Protein AF-A0A8J3VW27-F1 (afdb_monomer_lite)

Radius of gyration: 16.56 Å; chains: 1; bounding box: 42×33×51 Å

pLDDT: mean 80.18, std 14.1, range [35.25, 94.5]

InterPro domains:
  IPR029032 AhpD-like [G3DSA:1.20.1290.10] (11-105)
  IPR029032 AhpD-like [SSF69118] (8-143)

Foldseek 3Di:
DFPDQQDPDFPQQVVCCVVPVGGWLLSSLCRVPVVVVVVLVVLLCVLCVPPDPLVSLLLLLLLCLVVVLLQSVLVSLVCCCVPPDPPVRLLVSLQDLPSDDCPVVVVVDDPSRVVSSVVSSVSSVVSSVSCVVRVGDHDPVSVPRDPNSSVSNNDRSPDPPPPD

Secondary structure (DSSP, 8-state):
--SSPPPSS-HHHHHHHHHHSS--HHHHHHTT-HHHHHHHHHHHHHHTTTS-HHHHHHHHHHHHHHHT-HHHHHHHHHHHHHHT--HHHHHHHHH------HHHHHTTS-HHHHHHHHHHHHHHHHHHHHHHHTTPPPPGGGGGS-HHHHHHHHS---------

Organism: NCBI:txid556532

Structure (mmCIF, N/CA/C/O backbone):
data_AF-A0A8J3VW27-F1
#
_entry.id   AF-A0A8J3VW27-F1
#
loop_
_atom_site.group_PDB
_atom_site.id
_atom_site.type_symbol
_atom_site.label_atom_id
_atom_site.label_alt_id
_atom_site.label_comp_id
_atom_site.label_asym_id
_atom_site.label_entity_id
_atom_site.label_seq_id
_atom_site.pdbx_PDB_ins_code
_atom_site.Cartn_x
_atom_site.Cartn_y
_atom_site.Cartn_z
_atom_site.occupancy
_atom_site.B_iso_or_equiv
_atom_site.auth_seq_id
_atom_site.auth_comp_id
_atom_site.auth_asym_id
_atom_site.auth_atom_id
_atom_site.pdbx_PDB_model_num
ATOM 1 N N . MET A 1 1 ? 19.948 -9.555 -2.701 1.00 40.41 1 MET A N 1
ATOM 2 C CA . MET A 1 1 ? 19.755 -10.108 -4.060 1.00 40.41 1 MET A CA 1
ATOM 3 C C . MET A 1 1 ? 18.351 -10.667 -4.124 1.00 40.41 1 MET A C 1
ATOM 5 O O . MET A 1 1 ? 18.067 -11.616 -3.408 1.00 40.41 1 MET A O 1
ATOM 9 N N . THR A 1 2 ? 17.480 -10.057 -4.921 1.00 54.19 2 THR A N 1
ATOM 10 C CA . THR A 1 2 ? 16.127 -10.563 -5.176 1.00 54.19 2 THR A CA 1
ATOM 11 C C . THR A 1 2 ? 16.226 -11.837 -6.018 1.00 54.19 2 THR A C 1
ATOM 13 O O . THR A 1 2 ? 17.006 -11.881 -6.967 1.00 54.19 2 THR A O 1
ATOM 16 N N . LEU A 1 3 ? 15.455 -12.877 -5.687 1.00 62.34 3 LEU A N 1
ATOM 17 C CA . LEU A 1 3 ? 15.442 -14.153 -6.428 1.00 62.34 3 LEU A CA 1
ATOM 18 C C . LEU A 1 3 ? 14.939 -14.013 -7.879 1.00 62.34 3 LEU A C 1
ATOM 20 O O . LEU A 1 3 ? 15.148 -14.903 -8.701 1.00 62.34 3 LEU A O 1
ATOM 24 N N . LEU A 1 4 ? 14.282 -12.897 -8.201 1.00 75.50 4 LEU A N 1
ATOM 25 C CA . LEU A 1 4 ? 13.687 -12.622 -9.504 1.00 75.50 4 LEU A CA 1
ATOM 26 C C . LEU A 1 4 ? 14.569 -11.682 -10.331 1.00 75.50 4 LEU A C 1
ATOM 28 O O . LEU A 1 4 ? 15.044 -10.660 -9.834 1.00 75.50 4 LEU A O 1
ATOM 32 N N . ARG A 1 5 ? 14.741 -11.999 -11.620 1.00 78.94 5 ARG A N 1
ATOM 33 C CA . ARG A 1 5 ? 15.334 -11.077 -12.598 1.00 78.94 5 ARG A CA 1
ATOM 34 C C . ARG A 1 5 ? 14.257 -10.144 -13.136 1.00 78.94 5 ARG A C 1
ATOM 36 O O . ARG A 1 5 ? 13.331 -10.596 -13.801 1.00 78.94 5 ARG A O 1
ATOM 43 N N . THR A 1 6 ? 14.401 -8.849 -12.879 1.00 80.06 6 THR A N 1
ATOM 44 C CA . THR A 1 6 ? 13.576 -7.815 -13.513 1.00 80.06 6 THR A CA 1
ATOM 45 C C . THR A 1 6 ? 13.896 -7.753 -15.013 1.00 80.06 6 THR A C 1
ATOM 47 O O . THR A 1 6 ? 15.073 -7.633 -15.357 1.00 80.06 6 THR A O 1
ATOM 50 N N . PRO A 1 7 ? 12.899 -7.822 -15.913 1.00 80.62 7 PRO A N 1
ATOM 51 C CA . PRO A 1 7 ? 13.119 -7.623 -17.343 1.00 80.62 7 PRO A CA 1
ATOM 52 C C . PRO A 1 7 ? 13.702 -6.235 -17.639 1.00 80.62 7 PRO A C 1
ATOM 54 O O . PRO A 1 7 ? 13.241 -5.246 -17.068 1.00 80.62 7 PRO A O 1
ATOM 57 N N . GLU A 1 8 ? 14.673 -6.154 -18.556 1.00 71.69 8 GLU A N 1
ATOM 58 C CA . GLU A 1 8 ? 15.289 -4.882 -18.980 1.00 71.69 8 GLU A CA 1
ATOM 59 C C . GLU A 1 8 ? 14.259 -3.919 -19.588 1.00 71.69 8 GLU A C 1
ATOM 61 O O . GLU A 1 8 ? 14.271 -2.726 -19.295 1.00 71.69 8 GLU A O 1
ATOM 66 N N . ALA A 1 9 ? 13.316 -4.449 -20.372 1.00 78.69 9 ALA A N 1
ATOM 67 C CA . ALA A 1 9 ? 12.187 -3.709 -20.918 1.00 78.69 9 ALA A CA 1
ATOM 68 C C . ALA A 1 9 ? 10.894 -4.110 -20.193 1.00 78.69 9 ALA A C 1
ATOM 70 O O . ALA A 1 9 ? 10.198 -5.043 -20.592 1.00 78.69 9 ALA A O 1
ATOM 71 N N . SER A 1 10 ? 10.570 -3.402 -19.110 1.00 88.25 10 SER A N 1
ATOM 72 C CA . SER A 1 10 ? 9.309 -3.566 -18.381 1.00 88.25 10 SER A CA 1
ATOM 73 C C . SER A 1 10 ? 8.453 -2.312 -18.522 1.00 88.25 10 SER A C 1
ATOM 75 O O . SER A 1 10 ? 8.816 -1.246 -18.023 1.00 88.25 10 SER A O 1
ATOM 77 N N . ALA A 1 11 ? 7.288 -2.448 -19.164 1.00 87.50 11 ALA A N 1
ATOM 78 C CA . ALA A 1 11 ? 6.307 -1.367 -19.270 1.00 87.50 11 ALA A CA 1
ATOM 79 C C . ALA A 1 11 ? 5.842 -0.881 -17.887 1.00 87.50 11 ALA A C 1
ATOM 81 O O . ALA A 1 11 ? 5.628 0.313 -17.698 1.00 87.50 11 ALA A O 1
ATOM 82 N N . LEU A 1 12 ? 5.763 -1.790 -16.907 1.00 88.50 12 LEU A N 1
ATOM 83 C CA . LEU A 1 12 ? 5.433 -1.452 -15.525 1.00 88.50 12 LEU A CA 1
ATOM 84 C C . LEU A 1 12 ? 6.512 -0.557 -14.896 1.00 88.50 12 LEU A C 1
ATOM 86 O O . LEU A 1 12 ? 6.195 0.482 -14.325 1.00 88.50 12 LEU A O 1
ATOM 90 N N . CYS A 1 13 ? 7.790 -0.912 -15.069 1.00 90.44 13 CYS A N 1
ATOM 91 C CA . CYS A 1 13 ? 8.902 -0.087 -14.593 1.00 90.44 13 CYS A CA 1
ATOM 92 C C . CYS A 1 13 ? 8.919 1.285 -15.281 1.00 90.44 13 CYS A C 1
ATOM 94 O O . CYS A 1 13 ? 9.143 2.293 -14.618 1.00 90.44 13 CYS A O 1
ATOM 96 N N . GLY A 1 14 ? 8.664 1.335 -16.593 1.00 91.19 14 GLY A N 1
ATOM 97 C CA . GLY A 1 14 ? 8.585 2.592 -17.338 1.00 91.19 14 GLY A CA 1
ATOM 98 C C . GLY A 1 14 ? 7.460 3.504 -16.838 1.00 91.19 14 GLY A C 1
ATOM 99 O O . GLY A 1 14 ? 7.688 4.691 -16.612 1.00 91.19 14 GLY A O 1
ATOM 100 N N . ALA A 1 15 ? 6.270 2.944 -16.605 1.00 89.38 15 ALA A N 1
ATOM 101 C CA . ALA A 1 15 ? 5.120 3.681 -16.089 1.00 89.38 15 ALA A CA 1
ATOM 102 C C . ALA A 1 15 ? 5.370 4.237 -14.677 1.00 89.38 15 ALA A C 1
ATOM 104 O O . ALA A 1 15 ? 5.110 5.416 -14.426 1.00 89.38 15 ALA A O 1
ATOM 105 N N . ASP A 1 16 ? 5.919 3.426 -13.769 1.00 91.00 16 ASP A N 1
ATOM 106 C CA . ASP A 1 16 ? 6.218 3.884 -12.410 1.00 91.00 16 ASP A CA 1
ATOM 107 C C . ASP A 1 16 ? 7.361 4.895 -12.372 1.00 91.00 16 ASP A C 1
ATOM 109 O O . ASP A 1 16 ? 7.256 5.874 -11.640 1.00 91.00 16 ASP A O 1
ATOM 113 N N . HIS A 1 17 ? 8.394 4.748 -13.208 1.00 91.94 17 HIS A N 1
ATOM 114 C CA . HIS A 1 17 ? 9.444 5.761 -13.308 1.00 91.94 17 HIS A CA 1
ATOM 115 C C . HIS A 1 17 ? 8.888 7.116 -13.752 1.00 91.94 17 HIS A C 1
ATOM 117 O O . HIS A 1 17 ? 9.216 8.137 -13.152 1.00 91.94 17 HIS A O 1
ATOM 123 N N . HIS A 1 18 ? 8.006 7.128 -14.755 1.00 90.38 18 HIS A N 1
ATOM 124 C CA . HIS A 1 18 ? 7.353 8.352 -15.215 1.00 90.38 18 HIS A CA 1
ATOM 125 C C . HIS A 1 18 ? 6.479 8.988 -14.121 1.00 90.38 18 HIS A C 1
ATOM 127 O O . HIS A 1 18 ? 6.448 10.207 -13.982 1.00 90.38 18 HIS A O 1
ATOM 133 N N . ARG A 1 19 ? 5.762 8.172 -13.341 1.00 87.06 19 ARG A N 1
ATOM 134 C CA . ARG A 1 19 ? 4.832 8.641 -12.303 1.00 87.06 19 ARG A CA 1
ATOM 135 C C . ARG A 1 19 ? 5.526 9.085 -11.013 1.00 87.06 19 ARG A C 1
ATOM 137 O O . ARG A 1 19 ? 5.084 10.047 -10.397 1.00 87.06 19 ARG A O 1
ATOM 144 N N . LEU A 1 20 ? 6.553 8.359 -10.579 1.00 86.06 20 LEU A N 1
ATOM 145 C CA . LEU A 1 20 ? 7.176 8.501 -9.258 1.00 86.06 20 LEU A CA 1
ATOM 146 C C . LEU A 1 20 ? 8.585 9.104 -9.306 1.00 86.06 20 LEU A C 1
ATOM 148 O O . LEU A 1 20 ? 9.146 9.415 -8.261 1.00 86.06 20 LEU A O 1
ATOM 152 N N . GLY A 1 21 ? 9.193 9.228 -10.488 1.00 91.19 21 GLY A N 1
ATOM 153 C CA . GLY A 1 21 ? 10.589 9.647 -10.652 1.00 91.19 21 GLY A CA 1
ATOM 154 C C . GLY A 1 21 ? 11.617 8.545 -10.357 1.00 91.19 21 GLY A C 1
ATOM 155 O O . GLY A 1 21 ? 12.807 8.731 -10.593 1.00 91.19 21 GLY A O 1
ATOM 156 N N . TYR A 1 22 ? 11.185 7.368 -9.897 1.00 91.19 22 TYR A N 1
ATOM 157 C CA . TYR A 1 22 ? 12.017 6.185 -9.656 1.00 91.19 22 TYR A CA 1
ATOM 158 C C . TYR A 1 22 ? 11.192 4.906 -9.867 1.00 91.19 22 TYR A C 1
ATOM 160 O O . TYR A 1 22 ? 9.977 4.968 -10.031 1.00 91.19 22 TYR A O 1
ATOM 168 N N . VAL A 1 23 ? 11.850 3.745 -9.895 1.00 91.50 23 VAL A N 1
ATOM 169 C CA . VAL A 1 23 ? 11.168 2.444 -9.997 1.00 91.50 23 VAL A CA 1
ATOM 170 C C . VAL A 1 23 ? 11.175 1.769 -8.627 1.00 91.50 23 VAL A C 1
ATOM 172 O O . VAL A 1 23 ? 12.255 1.321 -8.218 1.00 91.50 23 VAL A O 1
ATOM 175 N N . PRO A 1 24 ? 10.015 1.647 -7.954 1.00 91.88 24 PRO A N 1
ATOM 176 C CA . PRO A 1 24 ? 9.926 0.967 -6.672 1.00 91.88 24 PRO A CA 1
ATOM 177 C C . PRO A 1 24 ? 10.417 -0.480 -6.725 1.00 91.88 24 PRO A C 1
ATOM 179 O O . PRO A 1 24 ? 10.293 -1.181 -7.736 1.00 91.88 24 PRO A O 1
ATOM 182 N N . HIS A 1 25 ? 10.940 -0.977 -5.612 1.00 92.25 25 HIS A N 1
ATOM 183 C CA . HIS A 1 25 ? 11.389 -2.356 -5.499 1.00 92.25 25 HIS A CA 1
ATOM 184 C C . HIS A 1 25 ? 10.241 -3.352 -5.703 1.00 92.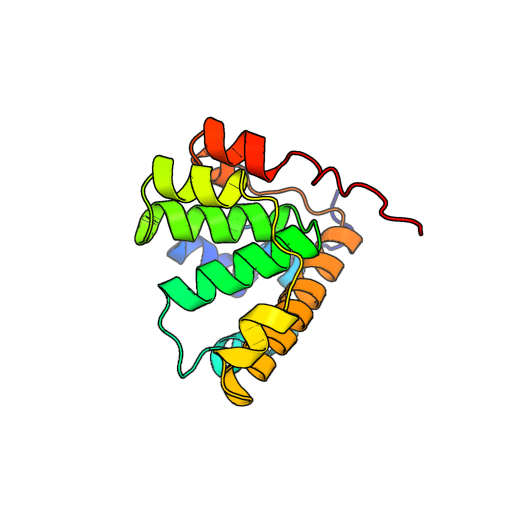25 25 HIS A C 1
ATOM 186 O O . HIS A 1 25 ? 10.451 -4.370 -6.366 1.00 92.25 25 HIS A O 1
ATOM 192 N N . TYR A 1 26 ? 9.016 -3.054 -5.247 1.00 90.31 26 TYR A N 1
ATOM 193 C CA . TYR A 1 26 ? 7.857 -3.904 -5.549 1.00 90.31 26 TYR A CA 1
ATOM 194 C C . TYR A 1 26 ? 7.607 -3.995 -7.060 1.00 90.31 26 TYR A C 1
ATOM 196 O O . TYR A 1 26 ? 7.350 -5.079 -7.581 1.00 90.31 26 TYR A O 1
ATOM 204 N N . THR A 1 27 ? 7.760 -2.893 -7.795 1.00 92.12 27 THR A N 1
ATOM 205 C CA . THR A 1 27 ? 7.580 -2.865 -9.250 1.00 92.12 27 THR A CA 1
ATOM 206 C C . THR A 1 27 ? 8.556 -3.811 -9.938 1.00 92.12 27 THR A C 1
ATOM 208 O O . THR A 1 27 ? 8.175 -4.583 -10.816 1.00 92.12 27 THR A O 1
ATOM 211 N N . ARG A 1 28 ? 9.814 -3.826 -9.486 1.00 91.69 28 ARG A N 1
ATOM 212 C CA . ARG A 1 28 ? 10.859 -4.729 -9.995 1.00 91.69 28 ARG A CA 1
ATOM 213 C C . ARG A 1 28 ? 10.550 -6.204 -9.744 1.00 91.69 28 ARG A C 1
ATOM 215 O O . ARG A 1 28 ? 10.884 -7.032 -10.592 1.00 91.69 28 ARG A O 1
ATOM 222 N N . VAL A 1 29 ? 9.917 -6.513 -8.611 1.00 92.62 29 VAL A N 1
ATOM 223 C CA . VAL A 1 29 ? 9.482 -7.866 -8.221 1.00 92.62 29 VAL A CA 1
ATOM 224 C C . VAL A 1 29 ? 8.325 -8.349 -9.091 1.00 92.62 29 VAL A C 1
ATOM 226 O O . VAL A 1 29 ? 8.318 -9.502 -9.511 1.00 92.62 29 VAL A O 1
ATOM 229 N N . PHE A 1 30 ? 7.376 -7.469 -9.408 1.00 92.69 30 PHE A N 1
ATOM 230 C CA . PHE A 1 30 ? 6.207 -7.805 -10.223 1.00 92.69 30 PHE A CA 1
ATOM 231 C C . PHE A 1 30 ? 6.448 -7.712 -11.736 1.00 92.69 30 PHE A C 1
ATOM 233 O O . PHE A 1 30 ? 5.683 -8.280 -12.515 1.00 92.69 30 PHE A O 1
ATOM 240 N N . ALA A 1 31 ? 7.523 -7.054 -12.171 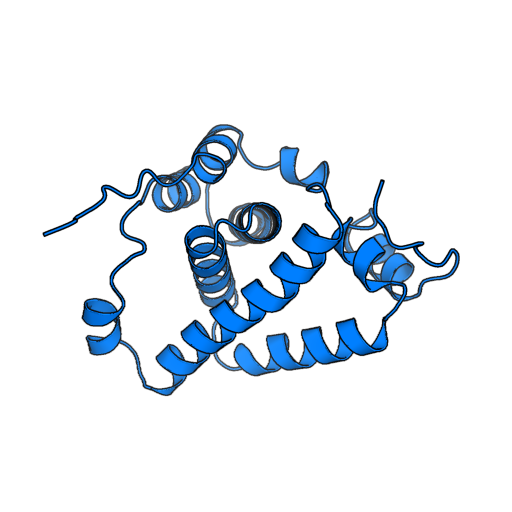1.00 92.81 31 ALA A N 1
ATOM 241 C CA . ALA A 1 31 ? 7.859 -6.868 -13.581 1.00 92.81 31 ALA A CA 1
ATOM 242 C C . ALA A 1 31 ? 7.934 -8.157 -14.434 1.00 92.81 31 ALA A C 1
ATOM 244 O O . ALA A 1 31 ? 7.556 -8.080 -15.601 1.00 92.81 31 ALA A O 1
ATOM 245 N N . PRO A 1 32 ? 8.372 -9.333 -13.930 1.00 91.06 32 PRO A N 1
ATOM 246 C CA . PRO A 1 32 ? 8.313 -10.587 -14.692 1.00 91.06 32 PRO A CA 1
ATOM 247 C C . PRO A 1 32 ? 6.885 -11.086 -14.969 1.00 91.06 32 PRO A C 1
ATOM 249 O O . PRO A 1 32 ? 6.679 -11.877 -15.885 1.00 91.06 32 PRO A O 1
ATOM 252 N N . GLY A 1 33 ? 5.900 -10.646 -14.181 1.00 90.62 33 GLY A N 1
ATOM 253 C CA . GLY A 1 33 ? 4.499 -11.054 -14.275 1.00 90.62 33 GLY A CA 1
ATOM 254 C C . GLY A 1 33 ? 3.553 -9.852 -14.340 1.00 90.62 33 GLY A C 1
ATOM 255 O O . GLY A 1 33 ? 2.714 -9.702 -13.451 1.00 90.62 33 GLY A O 1
ATOM 256 N N . PRO A 1 34 ? 3.626 -9.001 -15.380 1.00 89.81 34 PRO A N 1
ATOM 257 C CA . PRO A 1 34 ? 2.853 -7.759 -15.438 1.00 89.81 34 PRO A CA 1
ATOM 258 C C . PRO A 1 34 ? 1.337 -8.001 -15.464 1.00 89.81 34 PRO A C 1
ATOM 260 O O . PRO A 1 34 ? 0.582 -7.209 -14.911 1.00 89.81 34 PRO A O 1
ATOM 263 N N . ALA A 1 35 ? 0.881 -9.123 -16.034 1.00 91.25 35 ALA A N 1
ATOM 264 C CA . ALA A 1 35 ? -0.529 -9.515 -16.004 1.00 91.25 35 ALA A CA 1
ATOM 265 C C . ALA A 1 35 ? -1.016 -9.878 -14.588 1.00 91.25 35 ALA A C 1
ATOM 267 O O . ALA A 1 35 ? -2.156 -9.578 -14.241 1.00 91.25 35 ALA A O 1
ATOM 268 N N . ILE A 1 36 ? -0.150 -10.475 -13.757 1.00 92.31 36 ILE A N 1
ATOM 269 C CA . ILE A 1 36 ? -0.461 -10.781 -12.352 1.00 92.31 36 ILE A CA 1
ATOM 270 C C . ILE A 1 36 ? -0.630 -9.475 -11.582 1.00 92.31 36 ILE A C 1
ATOM 272 O O . ILE A 1 36 ? -1.616 -9.311 -10.871 1.00 92.31 36 ILE A O 1
ATOM 276 N N . TYR A 1 37 ? 0.293 -8.527 -11.763 1.00 92.06 37 TYR A N 1
ATOM 277 C CA . TYR A 1 37 ? 0.193 -7.213 -11.132 1.00 92.06 37 TYR A CA 1
ATOM 278 C C . TYR A 1 37 ? -1.040 -6.438 -11.604 1.00 92.06 37 TYR A C 1
ATOM 280 O O . TYR A 1 37 ? -1.749 -5.868 -10.787 1.00 92.06 37 TYR A O 1
ATOM 288 N N . ALA A 1 38 ? -1.362 -6.478 -12.899 1.00 91.38 38 ALA A N 1
ATOM 289 C CA . ALA A 1 38 ? -2.563 -5.836 -13.423 1.00 91.38 38 ALA A CA 1
ATOM 290 C C . ALA A 1 38 ? -3.852 -6.424 -12.822 1.00 91.38 38 ALA A C 1
ATOM 292 O O . ALA A 1 38 ? -4.721 -5.668 -12.392 1.00 91.38 38 ALA A O 1
ATOM 293 N N . ALA A 1 39 ? -3.970 -7.754 -12.743 1.00 94.50 39 ALA A N 1
ATOM 294 C CA . ALA A 1 39 ? -5.116 -8.414 -12.113 1.00 94.50 39 ALA A CA 1
ATOM 295 C C . ALA A 1 39 ? -5.194 -8.109 -10.609 1.00 94.50 39 ALA A C 1
ATOM 297 O O . ALA A 1 39 ? -6.271 -7.844 -10.077 1.00 94.50 39 ALA A O 1
ATOM 298 N N . TRP A 1 40 ? -4.039 -8.091 -9.939 1.00 93.38 40 TRP A N 1
ATOM 299 C CA . TRP A 1 40 ? -3.912 -7.693 -8.545 1.00 93.38 40 TRP A CA 1
ATOM 300 C C . TRP A 1 40 ? -4.423 -6.263 -8.317 1.00 93.38 40 TRP A C 1
ATOM 302 O O . TRP A 1 40 ? -5.272 -6.038 -7.457 1.00 93.38 40 TRP A O 1
ATOM 312 N N . THR A 1 41 ? -3.987 -5.309 -9.140 1.00 90.62 41 THR A N 1
ATOM 313 C CA . THR A 1 41 ? -4.441 -3.916 -9.085 1.00 90.62 41 THR A CA 1
ATOM 314 C C . THR A 1 41 ? -5.932 -3.791 -9.374 1.00 90.62 41 THR A C 1
ATOM 316 O O . THR A 1 41 ? -6.607 -3.068 -8.656 1.00 90.62 41 THR A O 1
ATOM 319 N N . GLN A 1 42 ? -6.478 -4.519 -10.354 1.00 92.25 42 GLN A N 1
ATOM 320 C CA . GLN A 1 42 ? -7.923 -4.518 -10.626 1.00 92.25 42 GLN A CA 1
ATOM 321 C C . GLN A 1 42 ? -8.737 -5.004 -9.424 1.00 92.25 42 GLN A C 1
ATOM 323 O O . GLN A 1 42 ? -9.732 -4.374 -9.070 1.00 92.25 42 GLN 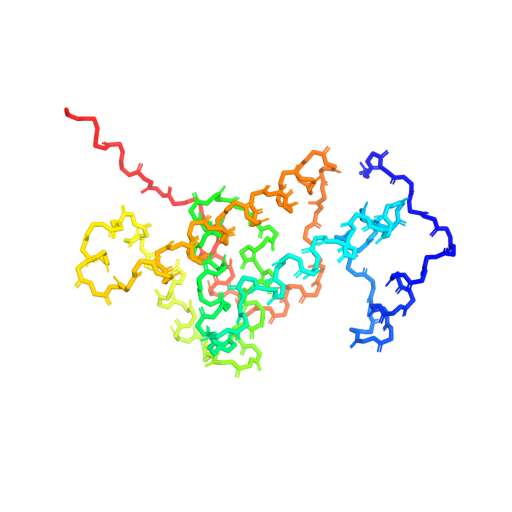A O 1
ATOM 328 N N . LEU A 1 43 ? -8.304 -6.093 -8.778 1.00 90.94 43 LEU A N 1
ATOM 329 C CA . LEU A 1 43 ? -8.936 -6.591 -7.558 1.00 90.94 43 LEU A CA 1
ATOM 330 C C . LEU A 1 43 ? -8.884 -5.538 -6.453 1.00 90.94 43 LEU A C 1
ATOM 332 O O . LEU A 1 43 ? -9.920 -5.225 -5.877 1.00 90.94 43 LEU A O 1
ATOM 336 N N . VAL A 1 44 ? -7.701 -4.979 -6.181 1.00 88.25 44 VAL A N 1
ATOM 337 C CA . VAL A 1 44 ? -7.535 -3.919 -5.184 1.00 88.25 44 VAL A CA 1
ATOM 338 C C . VAL A 1 44 ? -8.480 -2.771 -5.520 1.00 88.25 44 VAL A C 1
ATOM 340 O O . VAL A 1 44 ? -9.357 -2.496 -4.721 1.00 88.25 44 VAL A O 1
ATOM 343 N N . THR A 1 45 ? -8.420 -2.174 -6.710 1.00 87.56 45 THR A N 1
ATOM 344 C CA . THR A 1 45 ? -9.318 -1.081 -7.119 1.00 87.56 45 THR A CA 1
ATOM 345 C C . THR A 1 45 ? -10.798 -1.407 -6.902 1.00 87.56 45 THR A C 1
ATOM 347 O O . THR A 1 45 ? -11.529 -0.568 -6.382 1.00 87.56 45 THR A O 1
ATOM 350 N N . ALA A 1 46 ? -11.244 -2.620 -7.236 1.00 88.19 46 ALA A N 1
ATOM 351 C CA . ALA A 1 46 ? -12.630 -3.031 -7.026 1.00 88.19 46 ALA A CA 1
ATOM 352 C C . ALA A 1 46 ? -13.023 -3.090 -5.539 1.00 88.19 46 ALA A C 1
ATOM 354 O O . ALA A 1 46 ? -14.128 -2.676 -5.195 1.00 88.19 46 ALA A O 1
ATOM 355 N N . LEU A 1 47 ? -12.125 -3.545 -4.655 1.00 83.62 47 LEU A N 1
ATOM 356 C CA . LEU A 1 47 ? -12.358 -3.581 -3.201 1.00 83.62 47 LEU A CA 1
ATOM 357 C C . LEU A 1 47 ? -12.574 -2.196 -2.585 1.00 83.62 47 LEU A C 1
ATOM 359 O O . LEU A 1 47 ? -13.097 -2.095 -1.481 1.00 83.62 47 LEU A O 1
ATOM 363 N N . TRP A 1 48 ? -12.157 -1.141 -3.276 1.00 77.62 48 TRP A N 1
ATOM 364 C CA . TRP A 1 48 ? -12.151 0.215 -2.741 1.00 77.62 48 TRP A CA 1
ATOM 365 C C . TRP A 1 48 ? -13.111 1.159 -3.467 1.00 77.62 48 TRP A C 1
ATOM 367 O O . TRP A 1 48 ? -13.221 2.324 -3.105 1.00 77.62 48 TRP A O 1
ATOM 377 N N . ALA A 1 49 ? -13.867 0.660 -4.452 1.00 77.81 49 ALA A N 1
ATOM 378 C CA . ALA A 1 49 ? -14.716 1.448 -5.351 1.00 77.81 49 ALA A CA 1
ATOM 379 C C . ALA A 1 49 ? -15.913 2.179 -4.686 1.00 77.81 49 ALA A C 1
ATOM 381 O O . ALA A 1 49 ? -16.796 2.678 -5.378 1.00 77.81 49 ALA A O 1
ATOM 382 N N . GLY A 1 50 ? -15.957 2.272 -3.356 1.00 71.56 50 GLY A N 1
ATOM 383 C CA . GLY A 1 50 ? -16.985 2.985 -2.596 1.00 71.56 50 GLY A CA 1
ATOM 384 C C . GLY A 1 50 ? -16.496 3.582 -1.275 1.00 71.56 50 GLY A C 1
ATOM 385 O O . GLY A 1 50 ? -17.325 3.965 -0.451 1.00 71.56 50 GLY A O 1
ATOM 386 N N . MET A 1 51 ? -15.183 3.642 -1.046 1.00 74.69 51 MET A N 1
ATOM 387 C CA . MET A 1 51 ? -14.589 4.292 0.122 1.00 74.69 51 MET A CA 1
ATOM 388 C C . MET A 1 51 ? -13.762 5.500 -0.315 1.00 74.69 51 MET A C 1
ATOM 390 O O . MET A 1 51 ? -13.285 5.573 -1.446 1.00 74.69 51 MET A O 1
ATOM 394 N N . ASP A 1 52 ? -13.667 6.501 0.559 1.00 83.00 52 ASP A N 1
ATOM 395 C CA . ASP A 1 52 ? -12.791 7.637 0.311 1.00 83.00 52 ASP A CA 1
ATOM 396 C C . ASP A 1 52 ? -11.321 7.222 0.467 1.00 83.00 52 ASP A C 1
ATOM 398 O O . ASP A 1 52 ? -10.972 6.386 1.302 1.00 83.00 52 ASP A O 1
ATOM 402 N N . GLU A 1 53 ? -10.446 7.842 -0.323 1.00 82.75 53 GLU A N 1
ATOM 403 C CA . GLU A 1 53 ? -9.031 7.469 -0.435 1.00 82.75 53 GLU A CA 1
ATOM 404 C C . GLU A 1 53 ? -8.285 7.519 0.911 1.00 82.75 53 GLU A C 1
ATOM 406 O O . GLU A 1 53 ? -7.429 6.679 1.195 1.00 82.75 53 GLU A O 1
ATOM 411 N N . ARG A 1 54 ? -8.660 8.453 1.797 1.00 84.19 54 ARG A N 1
ATOM 412 C CA . ARG A 1 54 ? -8.086 8.545 3.145 1.00 84.19 54 ARG A CA 1
ATOM 413 C C . ARG A 1 54 ? -8.449 7.321 3.984 1.00 84.19 54 ARG A C 1
ATOM 415 O O . ARG A 1 54 ? -7.587 6.771 4.673 1.00 84.19 54 ARG A O 1
ATOM 422 N N . ARG A 1 55 ? -9.718 6.905 3.971 1.00 79.88 55 ARG A N 1
ATOM 423 C CA . ARG A 1 55 ? -10.182 5.713 4.693 1.00 79.88 55 ARG A CA 1
ATOM 424 C C . ARG A 1 55 ? -9.503 4.449 4.170 1.00 79.88 55 ARG A C 1
ATOM 426 O O . ARG A 1 55 ? -9.090 3.623 4.983 1.00 79.88 55 ARG A O 1
ATOM 433 N N . ASP A 1 56 ? -9.323 4.326 2.861 1.00 81.81 56 ASP A N 1
ATOM 434 C CA . ASP A 1 56 ? -8.619 3.192 2.259 1.00 81.81 56 ASP A CA 1
ATOM 435 C C . ASP A 1 56 ? -7.189 3.047 2.775 1.00 81.81 56 ASP A C 1
ATOM 437 O O . ASP A 1 56 ? -6.781 1.968 3.211 1.00 81.81 56 ASP A O 1
ATOM 441 N N . GLU A 1 57 ? -6.422 4.136 2.740 1.00 85.38 57 GLU A N 1
ATOM 442 C CA . GLU A 1 57 ? -5.024 4.139 3.162 1.00 85.38 57 GLU A CA 1
ATOM 443 C C . GLU A 1 57 ? -4.886 3.844 4.660 1.00 85.38 57 GLU A C 1
ATOM 445 O O . GLU A 1 57 ? -4.004 3.083 5.062 1.00 85.38 57 GLU A O 1
ATOM 450 N N . LEU A 1 58 ? -5.812 4.338 5.490 1.00 84.25 58 LEU A N 1
ATOM 451 C CA . LEU A 1 58 ? -5.876 3.992 6.912 1.00 84.25 58 LEU A CA 1
ATOM 452 C C . LEU A 1 58 ? -6.137 2.494 7.134 1.00 84.25 58 LEU A C 1
ATOM 454 O O . LEU A 1 58 ? -5.452 1.867 7.947 1.00 84.25 58 LEU A O 1
ATOM 458 N N . VAL A 1 59 ? -7.085 1.897 6.403 1.00 82.00 59 VAL A N 1
ATOM 459 C CA . VAL A 1 59 ? -7.398 0.461 6.512 1.00 82.00 59 VAL A CA 1
ATOM 460 C C . VAL A 1 59 ? -6.223 -0.394 6.034 1.00 82.00 59 VAL A C 1
ATOM 462 O O . VAL A 1 59 ? -5.834 -1.336 6.729 1.00 82.00 59 VAL A O 1
ATOM 465 N N . ARG A 1 60 ? -5.610 -0.064 4.888 1.00 81.62 60 ARG A N 1
ATOM 466 C CA . ARG A 1 60 ? -4.422 -0.769 4.366 1.00 81.62 60 ARG A CA 1
ATOM 467 C C . ARG A 1 60 ? -3.244 -0.667 5.331 1.00 81.62 60 ARG A C 1
ATOM 469 O O . ARG A 1 60 ? -2.578 -1.670 5.589 1.00 81.62 60 ARG A O 1
ATOM 476 N N . HIS A 1 61 ? -3.016 0.507 5.914 1.00 83.50 61 HIS A N 1
ATOM 477 C CA . HIS A 1 61 ? -1.967 0.717 6.904 1.00 83.50 61 HIS A CA 1
ATOM 478 C C . HIS A 1 61 ? -2.203 -0.111 8.179 1.00 83.50 61 HIS A C 1
ATOM 480 O O . HIS A 1 61 ? -1.298 -0.814 8.637 1.00 83.50 61 HIS A O 1
ATOM 486 N N . ALA A 1 62 ? -3.426 -0.107 8.720 1.00 80.88 62 ALA A N 1
ATOM 487 C CA . ALA A 1 62 ? -3.791 -0.916 9.883 1.00 80.88 62 ALA A CA 1
ATOM 488 C C . ALA A 1 62 ? -3.634 -2.425 9.611 1.00 80.88 62 ALA A C 1
ATOM 490 O O . ALA A 1 62 ? -3.036 -3.149 10.415 1.00 80.88 62 ALA A O 1
ATOM 491 N N . ALA A 1 63 ? -4.089 -2.893 8.444 1.00 79.56 63 ALA A N 1
ATOM 492 C CA . ALA A 1 63 ? -3.906 -4.270 7.996 1.00 79.56 63 ALA A CA 1
ATOM 493 C C . ALA A 1 63 ? -2.417 -4.644 7.909 1.00 7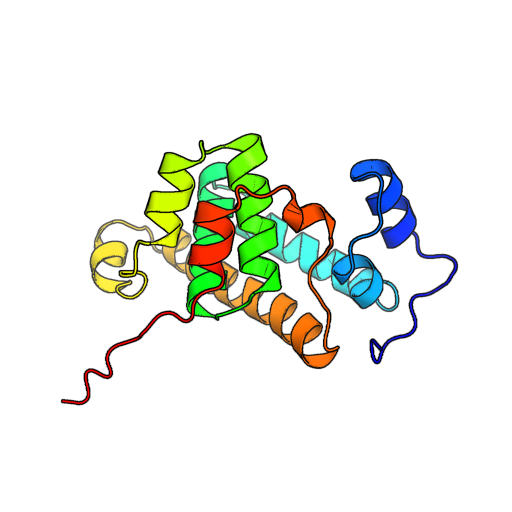9.56 63 ALA A C 1
ATOM 495 O O . ALA A 1 63 ? -1.996 -5.660 8.466 1.00 79.56 63 ALA A O 1
ATOM 496 N N . ALA A 1 64 ? -1.598 -3.802 7.274 1.00 82.38 64 ALA A N 1
ATOM 497 C CA . ALA A 1 64 ? -0.160 -4.012 7.151 1.00 82.38 64 ALA A CA 1
ATOM 498 C C . ALA A 1 64 ? 0.540 -4.086 8.519 1.00 82.38 64 ALA A C 1
ATOM 500 O O . ALA A 1 64 ? 1.363 -4.980 8.733 1.00 82.38 64 ALA A O 1
ATOM 501 N N . ARG A 1 65 ? 0.173 -3.218 9.476 1.00 81.12 65 ARG A N 1
ATOM 502 C CA . ARG A 1 65 ? 0.697 -3.261 10.855 1.00 81.12 65 ARG A CA 1
ATOM 503 C C . ARG A 1 65 ? 0.326 -4.564 11.555 1.00 81.12 65 ARG A C 1
ATOM 505 O O . ARG A 1 65 ? 1.197 -5.215 12.133 1.00 81.12 65 ARG A O 1
ATOM 512 N N . ARG A 1 66 ? -0.931 -5.011 11.440 1.00 78.00 66 ARG A N 1
ATOM 513 C CA . ARG A 1 66 ? -1.392 -6.280 12.030 1.00 78.00 66 ARG A CA 1
ATOM 514 C C . ARG A 1 66 ? -0.670 -7.501 11.455 1.00 78.00 66 ARG A C 1
ATOM 516 O O . ARG A 1 66 ? -0.464 -8.480 12.180 1.00 78.00 66 ARG A O 1
ATOM 523 N N . LEU A 1 67 ? -0.297 -7.435 10.178 1.00 78.19 67 LEU A N 1
ATOM 524 C CA . LEU A 1 67 ? 0.486 -8.448 9.468 1.00 78.19 67 LEU A CA 1
ATOM 525 C C . LEU A 1 67 ? 1.997 -8.329 9.705 1.00 78.19 67 LEU A C 1
ATOM 527 O O . LEU A 1 67 ? 2.725 -9.241 9.329 1.00 78.19 67 LEU A O 1
ATOM 531 N N . ARG A 1 68 ? 2.468 -7.241 10.332 1.00 80.94 68 ARG A N 1
ATOM 532 C CA . ARG A 1 68 ? 3.894 -6.892 10.480 1.00 80.94 68 ARG A CA 1
ATOM 533 C C . ARG A 1 68 ? 4.621 -6.752 9.130 1.00 80.94 68 ARG A C 1
ATOM 535 O O . ARG A 1 68 ? 5.827 -6.968 9.034 1.00 80.94 68 ARG A O 1
ATOM 542 N N . ALA A 1 69 ? 3.884 -6.351 8.096 1.00 83.38 69 ALA A N 1
ATOM 543 C CA . ALA A 1 69 ? 4.354 -6.192 6.724 1.00 83.38 69 ALA A CA 1
ATOM 544 C C . ALA A 1 69 ? 5.106 -4.862 6.552 1.00 83.38 69 ALA A C 1
ATOM 546 O O . ALA A 1 69 ? 4.520 -3.865 6.129 1.00 83.38 69 ALA A O 1
ATOM 547 N N . ARG A 1 70 ? 6.403 -4.828 6.895 1.00 86.12 70 ARG A N 1
ATOM 548 C CA . ARG A 1 70 ? 7.221 -3.593 6.935 1.00 86.12 70 ARG A CA 1
ATOM 549 C C . ARG A 1 70 ? 7.106 -2.738 5.671 1.00 86.12 70 ARG A C 1
ATOM 551 O O . ARG A 1 70 ? 6.974 -1.524 5.777 1.00 86.12 70 ARG A O 1
ATOM 558 N N . TYR A 1 71 ? 7.127 -3.369 4.498 1.00 87.25 71 TYR A N 1
ATOM 559 C CA . TYR A 1 71 ? 7.030 -2.660 3.224 1.00 87.25 71 TYR A CA 1
ATOM 560 C C . TYR A 1 71 ? 5.691 -1.930 3.078 1.00 87.25 71 TYR A C 1
ATOM 562 O O . TYR A 1 71 ? 5.662 -0.723 2.860 1.00 87.25 71 TYR A O 1
ATOM 570 N N . CYS A 1 72 ? 4.579 -2.646 3.266 1.00 87.75 72 CYS A N 1
ATOM 571 C CA . CYS A 1 72 ? 3.239 -2.074 3.175 1.00 87.75 72 CYS A CA 1
ATOM 572 C C . CYS A 1 72 ? 2.987 -1.026 4.270 1.00 87.75 72 CYS A C 1
AT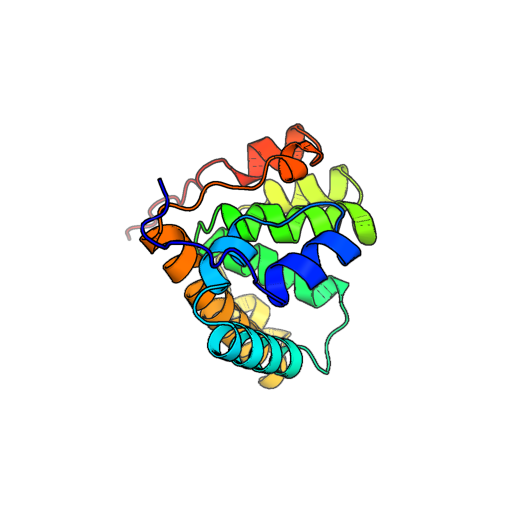OM 574 O O . CYS A 1 72 ? 2.349 -0.015 4.001 1.00 87.75 72 CYS A O 1
ATOM 576 N N . VAL A 1 73 ? 3.517 -1.225 5.484 1.00 88.50 73 VAL A N 1
ATOM 577 C CA . VAL A 1 73 ? 3.406 -0.240 6.572 1.00 88.50 73 VAL A CA 1
ATOM 578 C C . VAL A 1 73 ? 4.013 1.099 6.156 1.00 88.50 73 VAL A C 1
ATOM 580 O O . VAL A 1 73 ? 3.346 2.121 6.305 1.00 88.50 73 VAL A O 1
ATOM 583 N N . LEU A 1 74 ? 5.240 1.097 5.621 1.00 91.94 74 LEU A N 1
ATOM 584 C CA . LEU A 1 74 ? 5.915 2.328 5.207 1.00 91.94 74 LEU A CA 1
ATOM 585 C C . LEU A 1 74 ? 5.289 2.938 3.952 1.00 91.94 74 LEU A C 1
ATOM 587 O O . LEU A 1 74 ? 5.003 4.128 3.957 1.00 91.94 74 LEU A O 1
ATOM 591 N N . ALA A 1 75 ? 5.006 2.135 2.922 1.00 89.88 75 ALA A N 1
ATOM 592 C CA . ALA A 1 75 ? 4.426 2.635 1.677 1.00 89.88 75 ALA A CA 1
ATOM 593 C C . ALA A 1 75 ? 3.093 3.369 1.916 1.00 89.88 75 ALA A C 1
ATOM 595 O O . ALA A 1 75 ? 2.919 4.500 1.465 1.00 89.88 75 ALA A O 1
ATOM 596 N N . HIS A 1 76 ? 2.185 2.768 2.692 1.00 90.69 76 HIS A N 1
ATOM 597 C CA . HIS A 1 76 ? 0.895 3.386 3.017 1.00 90.69 76 HIS A CA 1
ATOM 598 C C . HIS A 1 76 ? 1.037 4.552 4.010 1.00 90.69 76 HIS A C 1
ATOM 600 O O . HIS A 1 76 ? 0.322 5.545 3.900 1.00 90.69 76 HIS A O 1
ATOM 606 N N . ALA A 1 77 ? 2.007 4.510 4.935 1.00 88.00 77 ALA A N 1
ATOM 607 C CA . ALA A 1 77 ? 2.307 5.663 5.789 1.00 88.00 77 ALA A CA 1
ATOM 608 C C . ALA A 1 77 ? 2.811 6.871 4.983 1.00 88.00 77 ALA A C 1
ATOM 610 O O . ALA A 1 77 ? 2.458 8.003 5.306 1.00 88.00 77 ALA A O 1
ATOM 611 N N . THR A 1 78 ? 3.604 6.649 3.927 1.00 91.38 78 THR A N 1
ATOM 612 C CA . THR A 1 78 ? 4.095 7.723 3.050 1.00 91.38 78 THR A CA 1
ATOM 613 C C . THR A 1 78 ? 2.948 8.414 2.327 1.00 91.38 78 THR A C 1
ATOM 615 O O . THR A 1 78 ? 2.931 9.641 2.279 1.00 91.38 78 THR A O 1
ATOM 618 N N . VAL A 1 79 ? 1.969 7.658 1.821 1.00 90.44 79 VAL A N 1
ATOM 619 C CA . VAL A 1 79 ? 0.763 8.232 1.198 1.00 90.44 79 VAL A CA 1
ATOM 620 C C . VAL A 1 79 ? -0.059 9.021 2.221 1.00 90.44 79 VAL A C 1
ATOM 622 O O . VAL A 1 79 ? -0.468 10.150 1.951 1.00 90.44 79 VAL A O 1
ATOM 625 N N . LEU A 1 80 ? -0.247 8.469 3.425 1.00 87.88 80 LEU A N 1
ATOM 626 C CA . LEU A 1 80 ? -0.955 9.155 4.507 1.00 87.88 80 LEU A CA 1
ATOM 627 C C . LEU A 1 80 ? -0.286 10.480 4.891 1.00 87.88 80 LEU A C 1
ATOM 629 O O . LEU A 1 80 ? -0.989 11.482 4.985 1.00 87.88 80 LEU A O 1
ATOM 633 N N . GLN A 1 81 ? 1.039 10.516 5.068 1.00 92.31 81 GLN A N 1
ATOM 634 C CA . GLN A 1 81 ? 1.762 11.743 5.429 1.00 92.31 81 GLN A CA 1
ATOM 635 C C . GLN A 1 81 ? 1.736 12.793 4.318 1.00 92.31 81 GLN A C 1
ATOM 637 O O . GLN A 1 81 ? 1.597 13.983 4.584 1.00 92.31 81 GLN A O 1
ATOM 642 N N . SER A 1 82 ? 1.913 12.369 3.066 1.00 90.12 82 SER A N 1
ATOM 643 C CA . SER A 1 82 ? 2.024 13.308 1.950 1.00 90.12 82 SER A CA 1
ATOM 644 C C . SER A 1 82 ? 0.688 13.942 1.573 1.00 90.12 82 SER A C 1
ATOM 646 O O . SER A 1 82 ? 0.678 15.036 1.012 1.00 90.12 82 SER A O 1
ATOM 648 N N . THR A 1 83 ? -0.424 13.258 1.863 1.00 90.31 83 THR A N 1
ATOM 649 C CA . THR A 1 83 ? -1.735 13.608 1.298 1.00 90.31 83 THR A CA 1
ATOM 650 C C . THR A 1 83 ? -2.797 13.908 2.356 1.00 90.31 83 THR A C 1
ATOM 652 O O . THR A 1 83 ? -3.666 14.744 2.115 1.00 90.31 83 THR A O 1
ATOM 655 N N . PHE A 1 84 ? -2.761 13.258 3.526 1.00 88.00 84 PHE A N 1
ATOM 656 C CA . PHE A 1 84 ? -3.925 13.219 4.424 1.00 88.00 84 PHE A CA 1
ATOM 657 C C . PHE A 1 84 ? -3.668 13.608 5.880 1.00 88.00 84 PHE A C 1
ATOM 659 O O . PHE A 1 84 ? -4.611 14.041 6.543 1.00 88.00 84 PHE A O 1
ATOM 666 N N . LEU A 1 85 ? -2.461 13.399 6.405 1.00 86.00 85 LEU A N 1
ATOM 667 C CA . LEU A 1 85 ? -2.149 13.511 7.830 1.00 86.00 85 LEU A CA 1
ATOM 668 C C . LEU A 1 85 ? -0.869 14.315 8.055 1.00 86.00 85 LEU A C 1
ATOM 670 O O . LEU A 1 85 ? 0.131 14.110 7.371 1.00 86.00 85 LEU A O 1
ATOM 674 N N . ASP A 1 86 ? -0.880 15.162 9.080 1.00 88.56 86 ASP A N 1
ATOM 675 C CA . ASP A 1 86 ? 0.345 15.729 9.638 1.00 88.56 86 ASP A CA 1
ATOM 676 C C . ASP A 1 86 ? 1.146 14.686 10.444 1.00 88.56 86 ASP A C 1
ATOM 678 O O . ASP A 1 86 ? 0.704 13.558 10.699 1.00 88.56 86 ASP A O 1
ATOM 682 N N . THR A 1 87 ? 2.365 15.068 10.835 1.00 85.81 87 THR A N 1
ATOM 683 C CA . THR A 1 87 ? 3.283 14.210 11.594 1.00 85.81 87 THR A CA 1
ATOM 684 C C . THR A 1 87 ? 2.690 13.748 12.925 1.00 85.81 87 THR A C 1
ATOM 686 O O . THR A 1 87 ? 2.855 12.578 13.273 1.00 85.81 87 THR A O 1
ATOM 689 N N . ASP A 1 88 ? 1.977 14.616 13.645 1.00 82.19 88 ASP A N 1
ATOM 690 C CA . ASP A 1 88 ? 1.418 14.298 14.964 1.00 82.19 88 ASP A CA 1
ATOM 691 C C . ASP A 1 88 ? 0.297 13.258 14.857 1.00 82.19 88 ASP A C 1
ATOM 693 O O . ASP A 1 88 ? 0.260 12.282 15.612 1.00 82.19 88 ASP A O 1
ATOM 697 N N . SER A 1 89 ? -0.577 13.405 13.862 1.00 84.88 89 SER A N 1
ATOM 698 C CA . SER A 1 89 ? -1.652 12.459 13.563 1.00 84.88 89 SER A CA 1
ATOM 699 C C . SER A 1 89 ? -1.106 11.096 13.138 1.00 84.88 89 SER A C 1
ATOM 701 O O . SER A 1 89 ? -1.597 10.055 13.583 1.00 84.88 89 SER A O 1
ATOM 703 N N . LEU A 1 90 ? -0.064 11.077 12.301 1.00 84.94 90 LEU A N 1
ATOM 704 C CA . LEU A 1 90 ? 0.584 9.832 11.897 1.00 84.94 90 LEU A CA 1
ATOM 705 C C . LEU A 1 90 ? 1.318 9.168 13.070 1.00 84.94 90 LEU A C 1
ATOM 707 O O . LEU A 1 90 ? 1.276 7.944 13.202 1.00 84.94 90 LEU A O 1
ATOM 711 N N . LEU A 1 91 ? 1.948 9.954 13.948 1.00 83.44 91 LEU A N 1
ATOM 712 C CA . LEU A 1 91 ? 2.579 9.452 15.165 1.00 83.44 91 LEU A CA 1
ATOM 713 C C . LEU A 1 91 ? 1.548 8.825 16.104 1.00 83.44 91 LEU A C 1
ATOM 715 O O . LEU A 1 91 ? 1.792 7.727 16.601 1.00 83.44 91 LEU A O 1
ATOM 719 N N . ALA A 1 92 ? 0.391 9.462 16.297 1.00 80.81 92 ALA A N 1
ATOM 720 C CA . ALA A 1 92 ? -0.696 8.921 17.109 1.00 80.81 92 ALA A CA 1
ATOM 721 C C . ALA A 1 92 ? -1.141 7.536 16.610 1.00 80.81 92 ALA A C 1
ATOM 723 O O . ALA A 1 92 ? -1.254 6.600 17.400 1.00 80.81 92 ALA A O 1
ATOM 724 N N . ILE A 1 93 ? -1.294 7.368 15.293 1.00 79.69 93 ILE A N 1
ATOM 725 C CA . ILE A 1 93 ? -1.608 6.069 14.678 1.00 79.69 93 ILE A CA 1
ATOM 726 C C . ILE A 1 93 ? -0.450 5.080 14.862 1.00 79.69 93 ILE A C 1
ATOM 728 O O . ILE A 1 93 ? -0.680 3.908 15.156 1.00 79.69 93 ILE A O 1
ATOM 732 N N . ALA A 1 94 ? 0.798 5.526 14.709 1.00 80.31 94 ALA A N 1
ATOM 733 C CA . ALA A 1 94 ? 1.975 4.670 14.818 1.00 80.31 94 ALA A CA 1
ATOM 734 C C . ALA A 1 94 ? 2.179 4.101 16.231 1.00 80.31 94 ALA A C 1
ATOM 736 O O . ALA A 1 94 ? 2.596 2.945 16.366 1.00 80.31 94 ALA A O 1
ATOM 737 N N . VAL A 1 95 ? 1.880 4.887 17.271 1.00 79.94 95 VAL A N 1
ATOM 738 C CA . VAL A 1 95 ? 2.015 4.474 18.679 1.00 79.94 95 VAL A CA 1
ATOM 739 C C . VAL A 1 95 ? 0.766 3.800 19.231 1.00 79.94 95 VAL A C 1
ATOM 741 O O . VAL A 1 95 ? 0.876 3.084 20.227 1.00 79.94 95 VAL A O 1
ATOM 744 N N . ASP A 1 96 ? -0.395 3.974 18.594 1.00 72.75 96 ASP A N 1
ATOM 745 C CA . ASP A 1 96 ? -1.597 3.237 18.961 1.00 72.75 96 ASP A CA 1
ATOM 746 C C . ASP A 1 96 ? -1.380 1.736 18.729 1.00 72.75 96 ASP A C 1
ATOM 748 O O . ASP A 1 96 ? -1.055 1.276 17.626 1.00 72.75 96 ASP A O 1
ATOM 752 N N . ARG A 1 97 ? -1.497 0.974 19.819 1.00 62.88 97 ARG A N 1
ATOM 753 C CA . ARG A 1 97 ? -1.275 -0.476 19.867 1.00 62.88 97 ARG A CA 1
ATOM 754 C C . ARG A 1 97 ? -2.579 -1.262 19.902 1.00 62.88 97 ARG A C 1
ATOM 756 O O . ARG A 1 97 ? -2.532 -2.486 19.775 1.00 62.88 97 ARG A O 1
ATOM 763 N N . HIS A 1 98 ? -3.725 -0.595 20.020 1.00 59.50 98 HIS A N 1
ATOM 764 C CA . HIS A 1 98 ? -5.039 -1.229 20.058 1.00 59.50 98 HIS A CA 1
ATOM 765 C C . HIS A 1 98 ? -5.539 -1.552 18.641 1.00 59.50 98 HIS A C 1
ATOM 767 O O . HIS A 1 98 ? -6.635 -1.193 18.239 1.00 59.50 98 HIS A O 1
ATOM 773 N N . GLY A 1 99 ? -4.733 -2.278 17.865 1.00 53.44 99 GLY A N 1
ATOM 774 C CA . GLY A 1 99 ? -5.105 -2.747 16.526 1.00 53.44 99 GLY A CA 1
ATOM 775 C C . GLY A 1 99 ? -5.884 -4.067 16.522 1.00 53.44 99 GLY A C 1
ATOM 776 O O . GLY A 1 99 ? -5.853 -4.772 15.514 1.00 53.44 99 GLY A O 1
ATOM 777 N N . SER A 1 100 ? -6.460 -4.486 17.654 1.00 46.25 100 SER A N 1
ATOM 778 C CA . SER A 1 100 ? -6.762 -5.903 17.888 1.00 46.25 100 SER A CA 1
ATOM 779 C C . SER A 1 100 ? -8.214 -6.271 18.126 1.00 46.25 100 SER A C 1
ATOM 781 O O . SER A 1 100 ? -8.449 -7.467 18.263 1.00 46.25 100 SER A O 1
ATOM 783 N N . ASP A 1 101 ? -9.167 -5.341 18.147 1.00 49.47 101 ASP A N 1
ATOM 784 C CA . ASP A 1 101 ? -10.554 -5.743 18.374 1.00 49.47 101 ASP A CA 1
ATOM 785 C C . ASP A 1 101 ? -11.482 -5.304 17.245 1.00 49.47 101 ASP A C 1
ATOM 787 O O . ASP A 1 101 ? -11.892 -4.149 17.130 1.00 49.47 101 ASP A O 1
ATOM 791 N N . LEU A 1 102 ? -11.773 -6.260 16.362 1.00 49.69 102 LEU A N 1
ATOM 792 C CA . LEU A 1 102 ? -12.785 -6.087 15.331 1.00 49.69 102 LEU A CA 1
ATOM 793 C C . LEU A 1 102 ? -14.188 -6.136 15.940 1.00 49.69 102 LEU A C 1
ATOM 795 O O . LEU A 1 102 ? -15.102 -5.605 15.322 1.00 49.69 102 LEU A O 1
ATOM 799 N N . ASP A 1 103 ? -14.389 -6.724 17.122 1.00 45.47 103 ASP A N 1
ATOM 800 C CA . ASP A 1 103 ? -15.733 -6.931 17.668 1.00 45.47 103 ASP A CA 1
ATOM 801 C C . ASP A 1 103 ? -16.435 -5.622 18.091 1.00 45.47 103 ASP A C 1
ATOM 803 O O . ASP A 1 103 ? -17.599 -5.442 17.721 1.00 45.47 103 ASP A O 1
ATOM 807 N N . PRO A 1 104 ? -15.763 -4.634 18.715 1.00 51.75 104 PRO A N 1
ATOM 808 C CA . PRO A 1 104 ? -16.316 -3.292 18.909 1.00 51.75 104 PRO A CA 1
ATOM 809 C C . PRO A 1 104 ? -16.561 -2.545 17.589 1.00 51.75 104 PRO A C 1
ATOM 811 O O . PRO A 1 104 ? -17.533 -1.804 17.463 1.00 51.75 104 PRO A O 1
ATOM 814 N N . LEU A 1 105 ? -15.713 -2.761 16.575 1.00 52.59 105 LEU A N 1
ATOM 815 C CA . LEU A 1 105 ? -15.868 -2.168 15.239 1.00 52.59 105 LEU A CA 1
ATOM 816 C C . LEU A 1 105 ? -17.044 -2.779 14.463 1.00 52.59 105 LEU A C 1
ATOM 818 O O . LEU A 1 105 ? -17.739 -2.064 13.745 1.00 52.59 105 LEU A O 1
ATOM 822 N N . ARG A 1 106 ? -17.329 -4.075 14.636 1.00 52.62 106 ARG A N 1
ATOM 823 C CA . ARG A 1 106 ? -18.451 -4.773 13.981 1.00 52.62 106 ARG A CA 1
ATOM 824 C C . ARG A 1 106 ? -19.810 -4.185 14.342 1.00 52.62 106 ARG A C 1
ATOM 826 O O . ARG A 1 106 ? -20.717 -4.268 13.524 1.00 52.62 106 ARG A O 1
ATOM 833 N N . ALA A 1 107 ? -19.954 -3.572 15.518 1.00 58.31 107 ALA A N 1
ATOM 834 C CA . ALA A 1 107 ? -21.187 -2.892 15.917 1.00 58.31 107 ALA A CA 1
ATOM 835 C C . ALA A 1 107 ? -21.460 -1.599 15.119 1.00 58.31 107 ALA A C 1
ATOM 837 O O . ALA A 1 107 ? -22.592 -1.116 15.100 1.00 58.31 107 ALA A O 1
ATOM 838 N N . HIS A 1 108 ? -20.439 -1.047 14.457 1.00 62.97 108 HIS A N 1
ATOM 839 C CA . HIS A 1 108 ? -20.493 0.244 13.765 1.00 62.97 108 HIS A CA 1
ATOM 840 C C . HIS A 1 108 ? -20.193 0.159 12.262 1.00 62.97 108 HIS A C 1
ATOM 842 O O . HIS A 1 108 ? -20.202 1.188 11.591 1.00 62.97 108 HIS A O 1
ATOM 848 N N . LEU A 1 109 ? -19.944 -1.042 11.732 1.00 68.56 109 LEU A N 1
ATOM 849 C CA . LEU A 1 109 ? -19.651 -1.283 10.320 1.00 68.56 109 LEU A CA 1
ATOM 850 C C . LEU A 1 109 ? -20.743 -2.138 9.673 1.00 68.56 109 LEU A C 1
ATOM 852 O O . LEU A 1 109 ? -21.220 -3.119 10.242 1.00 68.56 109 LEU A O 1
ATOM 856 N N . SER A 1 110 ? -21.102 -1.803 8.441 1.00 76.56 110 SER A N 1
ATOM 857 C CA . SER A 1 110 ? -21.925 -2.653 7.585 1.00 76.56 110 SER A CA 1
ATOM 858 C C . SER A 1 110 ? -21.177 -3.929 7.176 1.00 76.56 110 SER A C 1
ATOM 860 O O . SER A 1 110 ? -19.947 -3.975 7.132 1.00 76.56 110 SER A O 1
ATOM 862 N N . ASN A 1 111 ? -21.916 -4.974 6.785 1.00 71.94 111 ASN A N 1
ATOM 863 C CA . ASN A 1 111 ? -21.324 -6.207 6.242 1.00 71.94 111 ASN A CA 1
ATOM 864 C C . ASN A 1 111 ? -20.394 -5.945 5.045 1.00 71.94 111 ASN A C 1
ATOM 866 O O . ASN A 1 111 ? -19.403 -6.652 4.877 1.00 71.94 111 ASN A O 1
ATOM 870 N N . MET A 1 112 ? -20.707 -4.932 4.231 1.00 79.44 112 MET A N 1
ATOM 871 C CA . MET A 1 112 ? -19.875 -4.535 3.096 1.00 79.44 112 MET A CA 1
ATOM 872 C C . MET A 1 112 ? -18.540 -3.944 3.564 1.00 79.44 112 MET A C 1
ATOM 874 O O . MET A 1 112 ? -17.489 -4.322 3.058 1.00 79.44 112 MET A O 1
ATOM 878 N N . GLU A 1 113 ? -18.557 -3.075 4.576 1.00 74.88 113 GLU A N 1
ATOM 879 C CA . GLU A 1 113 ? -17.334 -2.506 5.155 1.00 74.88 113 GLU A CA 1
ATOM 880 C C . GLU A 1 113 ? -16.482 -3.579 5.841 1.00 74.88 113 GLU A C 1
ATOM 882 O O . GLU A 1 113 ? -15.267 -3.613 5.652 1.00 74.88 113 GLU A O 1
ATOM 887 N N . ILE A 1 114 ? -17.107 -4.515 6.564 1.00 74.31 114 ILE A N 1
ATOM 888 C CA . ILE A 1 114 ? -16.408 -5.668 7.151 1.00 74.31 114 ILE A CA 1
ATOM 889 C C . ILE A 1 114 ? -15.744 -6.504 6.050 1.00 74.31 114 ILE A C 1
ATOM 891 O O . ILE A 1 114 ? -14.576 -6.876 6.177 1.00 74.31 114 ILE A O 1
ATOM 895 N N . PHE A 1 115 ? -16.461 -6.782 4.958 1.00 80.75 115 PHE A N 1
ATOM 896 C CA . PHE A 1 115 ? -15.906 -7.509 3.821 1.00 80.75 115 PHE A CA 1
ATOM 897 C C . PHE A 1 115 ? -14.721 -6.765 3.196 1.00 80.75 115 PHE A C 1
ATOM 899 O O . PHE A 1 115 ? -13.681 -7.387 2.985 1.00 80.75 115 PHE A O 1
ATOM 906 N N . HIS A 1 116 ? -14.825 -5.452 2.968 1.00 76.81 116 HIS A N 1
ATOM 907 C CA . HIS A 1 116 ? -13.716 -4.651 2.446 1.00 76.81 116 HIS A CA 1
ATOM 908 C C . HIS A 1 116 ? -12.491 -4.697 3.361 1.00 76.81 116 HIS A C 1
ATOM 910 O O . HIS A 1 116 ? -11.385 -4.902 2.869 1.00 76.81 116 HIS A O 1
ATOM 916 N N . VAL A 1 117 ? -12.664 -4.606 4.683 1.00 74.94 117 VAL A N 1
ATOM 917 C CA . VAL A 1 117 ? -11.552 -4.728 5.641 1.00 74.94 117 VAL A CA 1
ATOM 918 C C . VAL A 1 117 ? -10.894 -6.108 5.557 1.00 74.94 117 VAL A C 1
ATOM 920 O O . VAL A 1 117 ? -9.670 -6.209 5.461 1.00 74.94 117 VAL A O 1
ATOM 923 N N . VAL A 1 118 ? -11.676 -7.191 5.557 1.00 78.75 118 VAL A N 1
ATOM 924 C CA . VAL A 1 118 ? -11.136 -8.559 5.469 1.00 78.75 118 VAL A CA 1
ATOM 925 C C . VAL A 1 118 ? -10.422 -8.785 4.136 1.00 78.75 118 VAL A C 1
ATOM 927 O O . VAL A 1 118 ? -9.304 -9.308 4.107 1.00 78.75 118 VAL A O 1
ATOM 930 N N . ALA A 1 119 ? -11.039 -8.366 3.035 1.00 81.56 119 ALA A N 1
ATOM 931 C CA . ALA A 1 119 ? -10.467 -8.483 1.705 1.00 81.56 119 ALA A CA 1
ATOM 932 C C . ALA A 1 119 ? -9.196 -7.635 1.561 1.00 81.56 119 ALA A C 1
ATOM 934 O O . ALA A 1 119 ? -8.228 -8.100 0.967 1.00 81.56 119 ALA A O 1
ATOM 935 N N . ALA A 1 120 ? -9.138 -6.455 2.182 1.00 77.81 120 ALA A N 1
ATOM 936 C CA . ALA A 1 120 ? -7.938 -5.627 2.261 1.00 77.81 120 ALA A CA 1
ATOM 937 C C . ALA A 1 120 ? -6.795 -6.317 3.012 1.00 77.81 120 ALA A C 1
ATOM 939 O O . ALA A 1 120 ? -5.648 -6.282 2.574 1.00 77.81 120 ALA A O 1
ATOM 940 N N . VAL A 1 121 ? -7.086 -7.002 4.120 1.00 80.81 121 VAL A N 1
ATOM 941 C CA . VAL A 1 121 ? -6.073 -7.790 4.836 1.00 80.81 121 VAL A CA 1
ATOM 942 C C . VAL A 1 121 ? -5.560 -8.931 3.958 1.00 80.81 121 VAL A C 1
ATOM 944 O O . VAL A 1 121 ? -4.349 -9.145 3.878 1.00 80.81 121 VAL A O 1
ATOM 947 N N . ALA A 1 122 ? -6.453 -9.660 3.282 1.00 84.75 122 ALA A N 1
ATOM 948 C CA . ALA A 1 122 ? -6.065 -10.712 2.340 1.00 84.75 122 ALA A CA 1
ATOM 949 C C . ALA A 1 122 ? -5.226 -10.145 1.182 1.00 84.75 122 ALA A C 1
ATOM 951 O O . ALA A 1 122 ? -4.249 -10.757 0.748 1.00 84.75 122 ALA A O 1
ATOM 952 N N . ALA A 1 123 ? -5.563 -8.935 0.750 1.00 85.38 123 ALA A N 1
ATOM 953 C CA . ALA A 1 123 ? -4.876 -8.221 -0.297 1.00 85.38 123 ALA A CA 1
ATOM 954 C C . ALA A 1 123 ? -3.446 -7.823 0.077 1.00 85.38 123 ALA A C 1
ATOM 956 O O . ALA A 1 123 ? -2.482 -8.161 -0.615 1.00 85.38 123 ALA A O 1
ATOM 957 N N . CYS A 1 124 ? -3.292 -7.173 1.228 1.00 83.50 124 CYS A N 1
ATOM 958 C CA . CYS A 1 124 ? -1.987 -6.861 1.794 1.00 83.50 124 CYS A CA 1
ATOM 959 C C . CYS A 1 124 ? -1.166 -8.135 2.024 1.00 83.50 124 CYS A C 1
ATOM 961 O O . CYS A 1 124 ? 0.035 -8.128 1.762 1.00 83.50 124 CYS A O 1
ATOM 963 N N . ARG A 1 125 ? -1.801 -9.240 2.450 1.00 87.88 125 ARG A N 1
ATOM 964 C CA . ARG A 1 125 ? -1.141 -10.545 2.604 1.00 87.88 125 ARG A CA 1
ATOM 965 C C . ARG A 1 125 ? -0.545 -11.062 1.305 1.00 87.88 125 ARG A C 1
ATOM 967 O O . ARG A 1 125 ? 0.590 -11.519 1.332 1.00 87.88 125 ARG A O 1
ATOM 974 N N . PHE A 1 126 ? -1.275 -10.997 0.195 1.00 90.62 126 PHE A N 1
ATOM 975 C CA . PHE A 1 126 ? -0.742 -11.418 -1.100 1.00 90.62 126 PHE A CA 1
ATOM 976 C C . PHE A 1 126 ? 0.518 -10.620 -1.455 1.00 90.62 126 PHE A C 1
ATOM 978 O O . PHE A 1 126 ? 1.567 -11.206 -1.713 1.00 90.62 126 PHE A O 1
ATOM 985 N N . CYS A 1 127 ? 0.436 -9.287 -1.393 1.00 88.50 127 CYS A N 1
ATOM 986 C CA . CYS A 1 127 ? 1.557 -8.419 -1.745 1.00 88.50 127 CYS A CA 1
ATOM 987 C C . CYS A 1 127 ? 2.764 -8.634 -0.816 1.00 88.50 127 CYS A C 1
ATOM 989 O O . CYS A 1 127 ? 3.866 -8.894 -1.295 1.00 88.50 127 CYS A O 1
ATOM 991 N N . THR A 1 128 ? 2.564 -8.608 0.508 1.00 86.56 128 THR A N 1
ATOM 992 C CA . THR A 1 128 ? 3.672 -8.793 1.461 1.00 86.56 128 THR A CA 1
ATOM 993 C C . THR A 1 128 ? 4.279 -10.185 1.368 1.00 86.56 128 THR A C 1
ATOM 995 O O . THR A 1 128 ? 5.494 -10.293 1.417 1.00 86.56 128 THR A O 1
ATOM 998 N N . ALA A 1 129 ? 3.487 -11.240 1.147 1.00 89.19 129 ALA A N 1
ATOM 999 C CA . ALA A 1 129 ? 4.026 -12.590 1.008 1.00 89.19 129 ALA A CA 1
ATOM 1000 C C . ALA A 1 129 ? 4.948 -12.714 -0.213 1.00 89.19 129 ALA A C 1
ATOM 1002 O O . ALA A 1 129 ? 5.988 -13.364 -0.126 1.00 89.19 129 ALA A O 1
ATOM 1003 N N . VAL A 1 130 ? 4.603 -12.063 -1.331 1.00 91.31 130 VAL A N 1
ATOM 1004 C CA . VAL A 1 130 ? 5.475 -12.001 -2.513 1.00 91.31 130 VAL A CA 1
ATOM 1005 C C . VAL A 1 130 ? 6.774 -11.264 -2.181 1.00 91.31 130 VAL A C 1
ATOM 1007 O O . VAL A 1 130 ? 7.851 -11.786 -2.456 1.00 91.31 130 VAL A O 1
ATOM 1010 N N . LEU A 1 131 ? 6.686 -10.087 -1.555 1.00 90.06 131 LEU A N 1
ATOM 1011 C CA . LEU A 1 131 ? 7.857 -9.274 -1.206 1.00 90.06 131 LEU A CA 1
ATOM 1012 C C . LEU A 1 131 ? 8.777 -9.966 -0.189 1.00 90.06 131 LEU A C 1
ATOM 1014 O O . LEU A 1 131 ? 10.000 -9.921 -0.340 1.00 90.06 131 LEU A O 1
ATOM 1018 N N . ASP A 1 132 ? 8.200 -10.633 0.808 1.00 87.50 132 ASP A N 1
ATOM 1019 C CA . ASP A 1 132 ? 8.926 -11.381 1.833 1.00 87.50 132 ASP A CA 1
ATOM 1020 C C . ASP A 1 132 ? 9.636 -12.594 1.219 1.00 87.50 132 ASP A C 1
ATOM 1022 O O . ASP A 1 132 ? 10.825 -12.804 1.467 1.00 87.50 132 ASP A O 1
ATOM 1026 N N . ALA A 1 133 ? 8.948 -13.351 0.354 1.00 89.25 133 ALA A N 1
ATOM 1027 C CA . ALA A 1 133 ? 9.519 -14.504 -0.345 1.00 89.25 133 ALA A CA 1
ATOM 1028 C C . ALA A 1 133 ? 10.683 -14.120 -1.270 1.00 89.25 133 ALA A C 1
ATOM 1030 O O . ALA A 1 133 ? 11.568 -14.935 -1.528 1.00 89.25 133 ALA A O 1
ATOM 1031 N N . THR A 1 134 ? 10.706 -12.881 -1.763 1.00 88.56 134 THR A N 1
ATOM 1032 C CA . THR A 1 134 ? 11.801 -12.363 -2.588 1.00 88.56 134 THR A CA 1
ATOM 1033 C C . THR A 1 134 ? 12.848 -11.576 -1.803 1.00 88.56 134 THR A C 1
ATOM 1035 O O . THR A 1 134 ? 13.783 -11.059 -2.420 1.00 88.56 134 THR A O 1
ATOM 1038 N N . HIS A 1 135 ? 12.722 -11.499 -0.472 1.00 87.25 135 HIS A N 1
ATOM 1039 C CA . HIS A 1 135 ? 13.586 -10.717 0.419 1.00 87.25 135 HIS A CA 1
ATOM 1040 C C . HIS A 1 135 ? 13.737 -9.257 -0.024 1.00 87.25 135 HIS A C 1
ATOM 1042 O O . HIS A 1 135 ? 14.832 -8.688 -0.020 1.00 87.25 135 HIS A O 1
ATOM 1048 N N . THR A 1 136 ? 12.630 -8.658 -0.454 1.00 88.56 136 THR A N 1
ATOM 1049 C CA . THR A 1 136 ? 12.617 -7.293 -0.969 1.00 88.56 136 THR A CA 1
ATOM 1050 C C . THR A 1 136 ? 12.814 -6.294 0.160 1.00 88.56 136 THR A C 1
ATOM 1052 O O . THR A 1 136 ? 12.082 -6.292 1.148 1.00 88.56 136 THR A O 1
ATOM 1055 N N . THR A 1 137 ? 13.801 -5.417 0.006 1.00 88.12 137 THR A N 1
ATOM 1056 C CA . THR A 1 137 ? 14.018 -4.297 0.922 1.00 88.12 137 THR A CA 1
ATOM 1057 C C . THR A 1 137 ? 13.092 -3.135 0.577 1.00 88.12 137 THR A C 1
ATOM 1059 O O . THR A 1 137 ? 12.678 -2.963 -0.570 1.00 88.12 137 THR A O 1
ATOM 1062 N N . THR A 1 138 ? 12.777 -2.318 1.576 1.00 88.69 138 THR A N 1
ATOM 1063 C CA . THR A 1 138 ? 12.037 -1.060 1.416 1.00 88.69 138 THR A CA 1
ATOM 1064 C C . THR A 1 138 ? 12.772 -0.090 0.490 1.00 88.69 138 THR A C 1
ATOM 1066 O O . THR A 1 138 ? 13.989 -0.190 0.345 1.00 88.69 138 THR A O 1
ATOM 1069 N N . ASP A 1 139 ? 12.036 0.813 -0.155 1.00 90.06 139 ASP A N 1
ATOM 1070 C CA . ASP A 1 139 ? 12.613 1.851 -1.013 1.00 90.06 139 ASP A CA 1
ATOM 1071 C C . ASP A 1 139 ? 13.254 2.965 -0.181 1.00 90.06 139 ASP A C 1
ATOM 1073 O O . ASP A 1 139 ? 12.686 3.385 0.829 1.00 90.06 139 ASP A O 1
ATOM 1077 N N . ASP A 1 140 ? 14.378 3.504 -0.657 1.00 90.38 140 ASP A N 1
ATOM 1078 C CA . ASP A 1 140 ? 15.072 4.637 -0.024 1.00 90.38 140 ASP A CA 1
ATOM 1079 C C . ASP A 1 140 ? 14.179 5.885 0.049 1.00 90.38 140 ASP A C 1
ATOM 1081 O O . ASP A 1 140 ? 14.298 6.706 0.953 1.00 90.38 140 ASP A O 1
ATOM 1085 N N . SER A 1 141 ? 13.216 6.019 -0.869 1.00 87.56 141 SER A N 1
ATOM 1086 C CA . SER A 1 141 ? 12.243 7.115 -0.848 1.00 87.56 141 SER A CA 1
ATOM 1087 C C . SER A 1 141 ? 11.413 7.159 0.435 1.00 87.56 14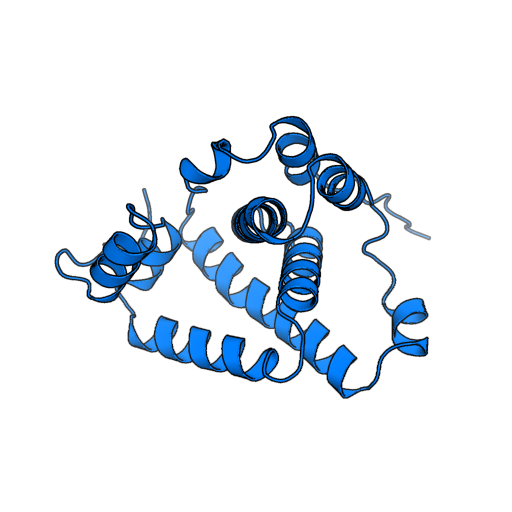1 SER A C 1
ATOM 1089 O O . SER A 1 141 ? 10.912 8.220 0.799 1.00 87.56 141 SER A O 1
ATOM 1091 N N . TYR A 1 142 ? 11.246 6.027 1.130 1.00 86.56 142 TYR A N 1
ATOM 1092 C CA . TYR A 1 142 ? 10.524 5.996 2.403 1.00 86.56 142 TYR A CA 1
ATOM 1093 C C . TYR A 1 142 ? 11.317 6.646 3.545 1.00 86.56 142 TYR A C 1
ATOM 1095 O O . TYR A 1 142 ? 10.750 6.876 4.612 1.00 86.56 142 TYR A O 1
ATOM 1103 N N . ASP A 1 143 ? 12.583 7.015 3.335 1.00 87.88 143 ASP A N 1
ATOM 1104 C CA . ASP A 1 143 ? 13.362 7.795 4.299 1.00 87.88 143 ASP A CA 1
ATOM 1105 C C . ASP A 1 143 ? 12.904 9.250 4.416 1.00 87.88 143 ASP A C 1
ATOM 1107 O O . ASP A 1 143 ? 13.246 9.917 5.391 1.00 87.88 143 ASP A O 1
ATOM 1111 N N . ALA A 1 144 ? 12.087 9.720 3.470 1.00 87.00 144 ALA A N 1
ATOM 1112 C CA . ALA A 1 144 ? 11.417 11.012 3.553 1.00 87.00 144 ALA A CA 1
ATOM 1113 C C . ALA A 1 144 ? 10.284 11.041 4.595 1.00 87.00 144 ALA A C 1
ATOM 1115 O O . ALA A 1 144 ? 9.822 12.126 4.944 1.00 87.00 144 ALA A O 1
ATOM 1116 N N . LEU A 1 145 ? 9.837 9.878 5.095 1.00 86.31 145 LEU A N 1
ATOM 1117 C CA . LEU A 1 145 ? 8.913 9.824 6.226 1.00 86.31 145 LEU A CA 1
ATOM 1118 C C . LEU A 1 145 ? 9.550 10.468 7.454 1.00 86.31 145 LEU A C 1
ATOM 1120 O O . LEU A 1 145 ? 10.702 10.160 7.777 1.00 86.31 145 LEU A O 1
ATOM 1124 N N . ASP A 1 146 ? 8.772 11.280 8.178 1.00 86.38 146 ASP A N 1
ATOM 1125 C CA . ASP A 1 146 ? 9.254 11.882 9.428 1.00 86.38 146 ASP A CA 1
ATOM 1126 C C . ASP A 1 146 ? 9.891 10.801 10.329 1.00 86.38 146 ASP A C 1
ATOM 1128 O O . ASP A 1 146 ? 9.301 9.727 10.537 1.00 86.38 146 ASP A O 1
ATOM 1132 N N . PRO A 1 147 ? 11.115 11.035 10.837 1.00 86.38 147 PRO A N 1
ATOM 1133 C CA . PRO A 1 147 ? 11.884 10.004 11.518 1.00 86.38 147 PRO A CA 1
ATOM 1134 C C . PRO A 1 147 ? 11.189 9.471 12.776 1.00 86.38 147 PRO A C 1
ATOM 1136 O O . PRO A 1 147 ? 11.385 8.299 13.106 1.00 86.38 147 PRO A O 1
ATOM 1139 N N . THR A 1 148 ? 10.358 10.277 13.443 1.00 86.62 148 THR A N 1
ATOM 1140 C CA . THR A 1 148 ? 9.671 9.898 14.686 1.00 86.62 148 THR A CA 1
ATOM 1141 C C . THR A 1 148 ? 8.578 8.842 14.451 1.00 86.62 148 THR A C 1
ATOM 1143 O O . THR A 1 148 ? 8.708 7.737 14.992 1.00 86.62 148 THR A O 1
ATOM 1146 N N . PRO A 1 149 ? 7.535 9.077 13.621 1.00 82.81 149 PRO A N 1
ATOM 1147 C CA . PRO A 1 149 ? 6.562 8.045 13.283 1.00 82.81 149 PRO A CA 1
ATOM 1148 C C . PRO A 1 149 ? 7.203 6.885 12.515 1.00 82.81 149 PRO A C 1
ATOM 1150 O O . PRO A 1 149 ? 6.850 5.736 12.776 1.00 82.81 149 PRO A O 1
ATOM 1153 N N . ARG A 1 150 ? 8.193 7.123 11.639 1.00 87.50 150 ARG A N 1
ATOM 1154 C CA . ARG A 1 150 ? 8.900 6.042 10.926 1.00 87.50 150 ARG A CA 1
ATOM 1155 C C . ARG A 1 150 ? 9.543 5.048 11.895 1.00 87.50 150 ARG A C 1
ATOM 1157 O O . ARG A 1 150 ? 9.385 3.840 11.726 1.00 87.50 150 ARG A O 1
ATOM 1164 N N . ALA A 1 151 ? 10.238 5.536 12.923 1.00 84.94 151 ALA A N 1
ATOM 1165 C CA . ALA A 1 151 ? 10.844 4.678 13.937 1.00 84.94 151 ALA A CA 1
ATOM 1166 C C . ALA A 1 151 ? 9.784 3.893 14.726 1.00 84.94 151 ALA A C 1
ATOM 1168 O O . ALA A 1 151 ? 9.946 2.688 14.923 1.00 84.94 151 ALA A O 1
ATOM 1169 N N . ALA A 1 152 ? 8.686 4.545 15.124 1.00 83.19 152 ALA A N 1
ATOM 1170 C CA . ALA A 1 152 ? 7.587 3.910 15.852 1.00 83.19 152 ALA A CA 1
ATOM 1171 C C . ALA A 1 152 ? 6.909 2.790 15.038 1.00 83.19 152 ALA A C 1
ATOM 1173 O O . ALA A 1 152 ? 6.669 1.705 15.565 1.00 83.19 152 ALA A O 1
ATOM 1174 N N . LEU A 1 153 ? 6.668 3.016 13.743 1.00 82.25 153 LEU A N 1
ATOM 1175 C CA . LEU A 1 153 ? 6.056 2.047 12.826 1.00 82.25 153 LEU A CA 1
ATOM 1176 C C . LEU A 1 153 ? 6.904 0.790 12.601 1.00 82.25 153 LEU A C 1
ATOM 1178 O O . LEU A 1 153 ? 6.365 -0.276 12.302 1.00 82.25 153 LEU A O 1
ATOM 1182 N N . LEU A 1 154 ? 8.225 0.918 12.717 1.00 82.81 154 LEU A N 1
ATOM 1183 C CA . LEU A 1 154 ? 9.171 -0.180 12.529 1.00 82.81 154 LEU A CA 1
ATOM 1184 C C . LEU A 1 154 ? 9.452 -0.964 13.813 1.00 82.81 154 LEU A C 1
ATOM 1186 O O . LEU A 1 154 ? 10.080 -2.024 13.749 1.00 82.81 154 LEU A O 1
ATOM 1190 N N . GLN A 1 155 ? 8.997 -0.477 14.968 1.00 77.62 155 GLN A N 1
ATOM 1191 C CA . GLN A 1 155 ? 9.128 -1.222 16.211 1.00 77.62 155 GLN A CA 1
ATOM 1192 C C . GLN A 1 155 ? 8.165 -2.420 16.219 1.00 77.62 155 GLN A C 1
ATOM 1194 O O . GLN A 1 155 ? 7.019 -2.300 15.777 1.00 77.62 155 GLN A O 1
ATOM 1199 N N . PRO A 1 156 ? 8.580 -3.587 16.744 1.00 60.84 156 PRO A N 1
ATOM 1200 C CA . PRO A 1 156 ? 7.665 -4.700 16.944 1.00 60.84 156 PRO A CA 1
ATOM 1201 C C . PRO A 1 156 ? 6.498 -4.256 17.831 1.00 60.84 156 PRO A C 1
ATOM 1203 O O . PRO A 1 156 ? 6.707 -3.694 18.908 1.00 60.84 156 PRO A O 1
ATOM 1206 N N . CYS A 1 157 ? 5.258 -4.545 17.428 1.00 53.12 157 CYS A N 1
ATOM 1207 C CA . CYS A 1 157 ? 4.145 -4.475 18.366 1.00 53.12 157 CYS A CA 1
ATOM 1208 C C . CYS A 1 157 ? 4.427 -5.505 19.470 1.00 53.12 157 CYS A C 1
ATOM 1210 O O . CYS A 1 157 ? 4.303 -6.707 19.215 1.00 53.12 157 CYS A O 1
ATOM 1212 N N . ASN A 1 158 ? 4.825 -5.051 20.665 1.00 47.62 158 ASN A N 1
ATOM 1213 C CA . ASN A 1 158 ? 4.844 -5.871 21.875 1.00 47.62 158 ASN A CA 1
ATOM 1214 C C . ASN A 1 158 ? 3.399 -6.289 22.166 1.00 47.62 158 ASN A C 1
ATOM 1216 O O . ASN A 1 158 ? 2.682 -5.629 22.911 1.00 47.62 158 ASN A O 1
ATOM 1220 N N . GLY A 1 159 ? 2.948 -7.352 21.505 1.00 44.72 159 GLY A N 1
ATOM 1221 C CA . GLY A 1 159 ? 1.739 -8.052 21.884 1.00 44.72 159 GLY A CA 1
ATOM 1222 C C . GLY A 1 159 ? 2.045 -8.728 23.204 1.00 44.72 159 GLY A C 1
ATOM 1223 O O . GLY A 1 159 ? 2.786 -9.712 23.225 1.00 44.72 159 GLY A O 1
ATOM 1224 N N . GLY A 1 160 ? 1.527 -8.173 24.299 1.00 37.47 160 GLY A N 1
ATOM 1225 C CA . GLY A 1 160 ? 1.395 -8.940 25.525 1.00 37.47 160 GLY A CA 1
ATOM 1226 C C . GLY A 1 160 ? 0.694 -10.244 25.163 1.00 37.47 160 GLY A C 1
ATOM 1227 O O . GLY A 1 160 ? -0.397 -10.221 24.595 1.00 37.47 160 GLY A O 1
ATOM 1228 N N . HIS A 1 161 ? 1.364 -11.369 25.405 1.00 35.25 161 HIS A N 1
ATOM 1229 C CA . HIS A 1 161 ? 0.685 -12.651 25.477 1.00 35.25 161 HIS A CA 1
ATOM 1230 C C . HIS A 1 161 ? -0.327 -12.524 26.615 1.00 35.25 161 HIS A C 1
ATOM 1232 O O . HIS A 1 161 ? 0.052 -12.535 27.784 1.00 35.25 161 HIS A O 1
ATOM 1238 N N . HIS A 1 162 ? -1.601 -12.359 26.280 1.00 38.34 162 HIS A N 1
ATOM 1239 C CA . HIS A 1 162 ? -2.662 -12.800 27.168 1.00 38.34 162 HIS A CA 1
ATOM 1240 C C . HIS A 1 162 ? -2.907 -14.272 26.851 1.00 38.34 162 HIS A C 1
ATOM 1242 O O . HIS A 1 162 ? -3.843 -14.617 26.140 1.00 38.34 162 HIS A O 1
ATOM 1248 N N . ASP A 1 163 ? -1.992 -15.110 27.342 1.00 35.59 163 ASP A N 1
ATOM 1249 C CA . ASP A 1 163 ? -2.331 -16.481 27.699 1.00 35.59 163 ASP A CA 1
ATOM 1250 C C . ASP A 1 163 ? -3.101 -16.403 29.023 1.00 35.59 163 ASP A C 1
ATOM 1252 O O . ASP A 1 163 ? -2.522 -16.078 30.065 1.00 35.59 163 ASP A O 1
ATOM 1256 N N . GLN A 1 164 ? -4.407 -16.656 28.964 1.00 35.50 164 GLN A N 1
ATOM 1257 C CA . GLN A 1 164 ? -5.211 -17.195 30.062 1.00 35.50 164 GLN A CA 1
ATOM 1258 C C . GLN A 1 164 ? -6.201 -18.203 29.490 1.00 35.50 164 GLN A C 1
ATOM 1260 O O . GLN A 1 164 ? -6.843 -17.874 28.467 1.00 35.50 164 GLN A O 1
#

Sequence (164 aa):
MTLLRTPEASALCGADHHRLGYVPHYTRVFAPGPAIYAAWTQLVTALWAGMDERRDELVRHAAARRLRARYCVLAHATVLQSTFLDTDSLLAIAVDRHGSDLDPLRAHLSNMEIFHVVAAVAACRFCTAVLDATHTTTDDSYDALDPTPRAALLQPCNGGHHDQ